Protein AF-A0A6J1LWV0-F1 (afdb_monomer_lite)

Foldseek 3Di:
DCPPPVVVVVVVVVVPPPPPPCVVVQQPDWAAAPPPRDIHGCVQQQQADNNHGHGPVVCVVCVPVVVVCCPPPRDVDPVPPDDPVNVVVVVVVVVVVVVVVVCCVVVPDDQDPVNVVVVVVVVVVVVVVVVVVVVVVVVVVVVVVVVVVVVVVVD

Structure (mmCIF, N/CA/C/O backbone):
data_AF-A0A6J1LWV0-F1
#
_entry.id   AF-A0A6J1LWV0-F1
#
loop_
_atom_site.group_PDB
_atom_site.id
_atom_site.type_symbol
_atom_site.label_atom_id
_atom_site.label_alt_id
_atom_site.label_comp_id
_atom_site.label_asym_id
_atom_site.label_entity_id
_atom_site.label_seq_id
_atom_site.pdbx_PDB_ins_code
_atom_site.Cartn_x
_atom_site.Cartn_y
_atom_site.Cartn_z
_atom_site.occupancy
_atom_site.B_iso_or_equiv
_atom_site.auth_seq_id
_atom_site.auth_comp_id
_atom_site.auth_asym_id
_atom_site.auth_atom_id
_atom_site.pdbx_PDB_model_num
ATOM 1 N N . MET A 1 1 ? 5.114 17.585 -73.818 1.00 41.53 1 MET A N 1
ATOM 2 C CA . MET A 1 1 ? 6.016 16.685 -73.062 1.00 41.53 1 MET A CA 1
ATOM 3 C C . MET A 1 1 ? 6.594 17.441 -71.863 1.00 41.53 1 MET A C 1
ATOM 5 O O . MET A 1 1 ? 7.448 18.296 -72.017 1.00 41.53 1 MET A O 1
ATOM 9 N N . SER A 1 2 ? 5.886 17.445 -70.734 1.00 41.03 2 SER A N 1
ATOM 10 C CA . SER A 1 2 ? 6.105 16.572 -69.560 1.00 41.03 2 SER A CA 1
ATOM 11 C C . SER A 1 2 ? 6.919 17.273 -68.461 1.00 41.03 2 SER A C 1
ATOM 13 O O . SER A 1 2 ? 8.078 16.967 -68.191 1.00 41.03 2 SER A O 1
ATOM 15 N N . ARG A 1 3 ? 6.245 18.209 -67.768 1.00 43.81 3 ARG A N 1
ATOM 16 C CA . ARG A 1 3 ? 6.676 18.849 -66.502 1.00 43.81 3 ARG A CA 1
ATOM 17 C C . ARG A 1 3 ? 6.872 17.844 -65.343 1.00 43.81 3 ARG A C 1
ATOM 19 O O . ARG A 1 3 ? 7.264 18.233 -64.246 1.00 43.81 3 ARG A O 1
ATOM 26 N N . THR A 1 4 ? 6.636 16.558 -65.585 1.00 49.34 4 THR A N 1
ATOM 27 C CA . THR A 1 4 ? 6.726 15.438 -64.641 1.00 49.34 4 THR A CA 1
ATOM 28 C C . THR A 1 4 ? 8.159 14.980 -64.347 1.00 49.34 4 THR A C 1
ATOM 30 O O . THR A 1 4 ? 8.430 14.551 -63.230 1.00 49.34 4 THR A O 1
ATOM 33 N N . VAL A 1 5 ? 9.126 15.176 -65.252 1.00 48.41 5 VAL A N 1
ATOM 34 C CA . VAL A 1 5 ? 10.490 14.621 -65.071 1.00 48.41 5 VAL A CA 1
ATOM 35 C C . VAL A 1 5 ? 11.335 15.400 -64.043 1.00 48.41 5 VAL A C 1
ATOM 37 O O . VAL A 1 5 ? 12.209 14.842 -63.376 1.00 48.41 5 VAL A O 1
ATOM 40 N N . LYS A 1 6 ? 11.076 16.702 -63.837 1.00 44.12 6 LYS A N 1
ATOM 41 C CA . LYS A 1 6 ? 11.855 17.520 -62.879 1.00 44.12 6 LYS A CA 1
ATOM 42 C C . LYS A 1 6 ? 11.451 17.316 -61.410 1.00 44.12 6 LYS A C 1
ATOM 44 O O . LYS A 1 6 ? 12.245 17.647 -60.526 1.00 44.12 6 LYS A O 1
ATOM 49 N N . ARG A 1 7 ? 10.268 16.756 -61.121 1.00 47.53 7 ARG A N 1
ATOM 50 C CA . ARG A 1 7 ? 9.812 16.490 -59.739 1.00 47.53 7 ARG A CA 1
ATOM 51 C C . ARG A 1 7 ? 10.441 15.226 -59.143 1.00 47.53 7 ARG A C 1
ATOM 53 O O . ARG A 1 7 ? 10.763 15.221 -57.957 1.00 47.53 7 ARG A O 1
ATOM 60 N N . GLU A 1 8 ? 10.735 14.214 -59.957 1.00 45.41 8 GLU A N 1
ATOM 61 C CA . GLU A 1 8 ? 11.323 12.955 -59.473 1.00 45.41 8 GLU A CA 1
ATOM 62 C C . GLU A 1 8 ? 12.786 13.091 -59.030 1.00 45.41 8 GLU A C 1
ATOM 64 O O . GLU A 1 8 ? 13.184 12.532 -58.004 1.00 45.41 8 GLU A O 1
ATOM 69 N N . LYS A 1 9 ? 13.595 13.904 -59.727 1.00 46.94 9 LYS A N 1
ATOM 70 C CA . LYS A 1 9 ? 15.004 14.118 -59.338 1.00 46.94 9 LYS A CA 1
ATOM 71 C C . LYS A 1 9 ? 15.155 14.873 -58.008 1.00 46.94 9 LYS A C 1
ATOM 73 O O . LYS A 1 9 ? 16.146 14.668 -57.305 1.00 46.94 9 LYS A O 1
ATOM 78 N N . LYS A 1 10 ? 14.175 15.700 -57.617 1.00 45.12 10 LYS A N 1
ATOM 79 C CA . LYS A 1 10 ? 14.162 16.380 -56.305 1.00 45.12 10 LYS A CA 1
ATOM 80 C C . LYS A 1 10 ? 13.657 15.475 -55.173 1.00 45.12 10 LYS A C 1
ATOM 82 O O . LYS A 1 10 ? 14.090 15.656 -54.036 1.00 45.12 10 LYS A O 1
ATOM 87 N N . LEU A 1 11 ? 12.816 14.482 -55.477 1.00 46.22 11 LEU A N 1
ATOM 88 C CA . LEU A 1 11 ? 12.336 13.506 -54.494 1.00 46.22 11 LEU A CA 1
ATOM 89 C C . LEU A 1 11 ? 13.414 12.460 -54.154 1.00 46.22 11 LEU A C 1
ATOM 91 O O . LEU A 1 11 ? 13.632 12.165 -52.980 1.00 46.22 11 LEU A O 1
ATOM 95 N N . LYS A 1 12 ? 14.180 11.983 -55.149 1.00 45.22 12 LYS A N 1
ATOM 96 C CA . LYS A 1 12 ? 15.261 11.002 -54.920 1.00 45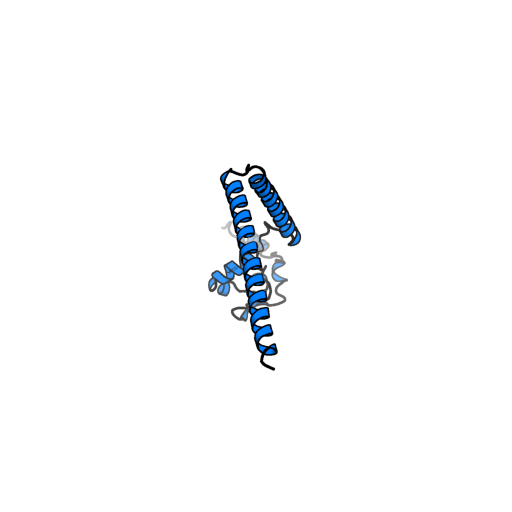.22 12 LYS A CA 1
ATOM 97 C C . LYS A 1 12 ? 16.446 11.561 -54.117 1.00 45.22 12 LYS A C 1
ATOM 99 O O . LYS A 1 12 ? 17.010 10.842 -53.299 1.00 45.22 12 LYS A O 1
ATOM 104 N N . LYS A 1 13 ? 16.786 12.853 -54.244 1.00 43.12 13 LYS A N 1
ATOM 105 C CA . LYS A 1 13 ? 17.867 13.472 -53.440 1.00 43.12 13 LYS A CA 1
ATOM 106 C C . LYS A 1 13 ? 17.504 13.713 -51.966 1.00 43.12 13 LYS A C 1
ATOM 108 O O . LYS A 1 13 ? 18.410 13.870 -51.153 1.00 43.12 13 LYS A O 1
ATOM 113 N N . ARG A 1 14 ? 16.216 13.712 -51.596 1.00 45.69 14 ARG A N 1
ATOM 114 C CA . ARG A 1 14 ? 15.776 13.824 -50.189 1.00 45.69 14 ARG A CA 1
ATOM 115 C C . ARG A 1 14 ? 15.644 12.475 -49.474 1.00 45.69 14 ARG A C 1
ATOM 117 O O . ARG A 1 14 ? 15.618 12.456 -48.250 1.00 45.69 14 ARG A O 1
ATOM 124 N N . LEU A 1 15 ? 15.635 11.362 -50.208 1.00 47.47 15 LEU A N 1
ATOM 125 C CA . LEU A 1 15 ? 15.552 10.012 -49.636 1.00 47.47 15 LEU A CA 1
ATOM 126 C C . LEU A 1 15 ? 16.919 9.396 -49.279 1.00 47.47 15 LEU A C 1
ATOM 128 O O . LEU A 1 15 ? 16.962 8.382 -48.597 1.00 47.47 15 LEU A O 1
ATOM 132 N N . LEU A 1 16 ? 18.033 10.036 -49.654 1.00 48.91 16 LEU A N 1
ATOM 133 C CA . LEU A 1 16 ? 19.401 9.529 -49.439 1.00 48.91 16 LEU A CA 1
ATOM 134 C C . LEU A 1 16 ? 20.184 10.228 -48.314 1.00 48.91 16 LEU A C 1
ATOM 136 O O . LEU A 1 16 ? 21.387 10.034 -48.171 1.00 48.91 16 LEU A O 1
ATOM 140 N N . ARG A 1 17 ? 19.516 11.026 -47.474 1.00 47.78 17 ARG A N 1
ATOM 141 C CA . ARG A 1 17 ? 20.095 11.548 -46.222 1.00 47.78 17 ARG A CA 1
ATOM 142 C C . ARG A 1 17 ? 19.117 11.439 -45.054 1.00 47.78 17 ARG A C 1
ATOM 144 O O . ARG A 1 17 ? 18.999 12.355 -44.245 1.00 47.78 17 ARG A O 1
ATOM 151 N N . ARG A 1 18 ? 18.439 10.298 -44.911 1.00 48.12 18 ARG A N 1
ATOM 152 C CA . ARG A 1 18 ? 18.063 9.874 -43.560 1.00 48.12 18 ARG A CA 1
ATOM 153 C C . ARG A 1 18 ? 19.356 9.420 -42.896 1.00 48.12 18 ARG A C 1
ATOM 155 O O . ARG A 1 18 ? 19.780 8.284 -43.070 1.00 48.12 18 ARG A O 1
ATOM 162 N N . LYS A 1 19 ? 20.006 10.342 -42.174 1.00 49.44 19 LYS A N 1
ATOM 163 C CA . LYS A 1 19 ? 20.906 9.950 -41.083 1.00 49.44 19 LYS A CA 1
ATOM 164 C C . LYS A 1 19 ? 20.160 8.851 -40.317 1.00 49.44 19 LYS A C 1
ATOM 166 O O . LYS A 1 19 ? 18.982 9.088 -40.024 1.00 49.44 19 LYS A O 1
ATOM 171 N N . PRO A 1 20 ? 20.755 7.676 -40.049 1.00 45.78 20 PRO A N 1
ATOM 172 C CA . PRO A 1 20 ? 20.112 6.714 -39.173 1.00 45.78 20 PRO A CA 1
ATOM 173 C C . PRO A 1 20 ? 19.778 7.487 -37.905 1.00 45.78 20 PRO A C 1
ATOM 175 O O . PRO A 1 20 ? 20.659 8.068 -37.269 1.00 45.78 20 PRO A O 1
ATOM 178 N N . SER A 1 21 ? 18.484 7.629 -37.621 1.00 51.47 21 SER A N 1
ATOM 179 C CA . SER A 1 21 ? 18.047 8.216 -36.368 1.00 51.47 21 SER A CA 1
ATOM 180 C C . SER A 1 21 ? 18.793 7.466 -35.276 1.00 51.47 21 SER A C 1
ATOM 182 O O . SER A 1 21 ? 18.805 6.232 -35.293 1.00 51.47 21 SER A O 1
ATOM 184 N N . ASN A 1 22 ? 19.397 8.188 -34.332 1.00 50.34 22 ASN A N 1
ATOM 185 C CA . ASN A 1 22 ? 20.089 7.601 -33.179 1.00 50.34 22 ASN A CA 1
ATOM 186 C C . ASN A 1 22 ? 19.225 6.563 -32.417 1.00 50.34 22 ASN A C 1
ATOM 188 O O . ASN A 1 22 ? 19.750 5.814 -31.606 1.00 50.34 22 ASN A O 1
ATOM 192 N N . ALA A 1 23 ? 17.924 6.471 -32.719 1.00 50.59 23 ALA A N 1
ATOM 193 C CA . ALA A 1 23 ? 16.999 5.417 -32.318 1.00 50.59 23 ALA A CA 1
ATOM 194 C C . ALA A 1 23 ? 17.481 3.972 -32.578 1.00 50.59 23 ALA A C 1
ATOM 196 O O . ALA A 1 23 ? 17.154 3.107 -31.776 1.00 50.59 23 ALA A O 1
ATOM 197 N N . ASN A 1 24 ? 18.276 3.700 -33.622 1.00 51.41 24 ASN A N 1
ATOM 198 C CA . ASN A 1 24 ? 18.740 2.331 -33.920 1.00 51.41 24 ASN A CA 1
ATOM 199 C C . ASN A 1 24 ? 20.016 1.919 -33.162 1.00 51.41 24 ASN A C 1
ATOM 201 O O . ASN A 1 24 ? 20.432 0.770 -33.258 1.00 51.41 24 ASN A O 1
ATOM 205 N N . LYS A 1 25 ? 20.661 2.829 -32.418 1.00 51.19 25 LYS A N 1
ATOM 206 C CA . LYS A 1 25 ? 21.907 2.526 -31.686 1.00 51.19 25 LYS A CA 1
ATOM 207 C C . LYS A 1 25 ? 21.691 1.817 -30.343 1.00 51.19 25 LYS A C 1
ATOM 209 O O . LYS A 1 25 ? 22.666 1.399 -29.731 1.00 51.19 25 LYS A O 1
ATOM 214 N N . TYR A 1 26 ? 20.445 1.694 -29.882 1.00 54.34 26 TYR A N 1
ATOM 215 C CA . TYR A 1 26 ? 20.120 1.188 -28.542 1.00 54.34 26 TYR A CA 1
ATOM 216 C C . TYR A 1 26 ? 19.635 -0.268 -28.509 1.00 54.34 26 TYR A C 1
ATOM 218 O O . TYR A 1 26 ? 19.432 -0.800 -27.423 1.00 54.34 26 TYR A O 1
ATOM 226 N N . ASP A 1 27 ? 19.499 -0.934 -29.658 1.00 57.12 27 ASP A N 1
ATOM 227 C CA . ASP A 1 27 ? 19.033 -2.328 -29.731 1.00 57.12 27 ASP A CA 1
ATOM 228 C C . ASP A 1 27 ? 20.201 -3.338 -29.612 1.00 57.12 27 ASP A C 1
ATOM 230 O O . ASP A 1 27 ? 20.195 -4.390 -30.241 1.00 57.12 27 ASP A O 1
ATOM 234 N N . LEU A 1 28 ? 21.237 -3.019 -28.823 1.00 63.00 28 LEU A N 1
ATOM 235 C CA . LEU A 1 28 ? 22.387 -3.912 -28.583 1.00 63.00 28 LEU A CA 1
ATOM 236 C C . LEU A 1 28 ? 22.079 -5.040 -27.584 1.00 63.00 28 LEU A C 1
ATOM 238 O O . LEU A 1 28 ? 22.847 -5.990 -27.478 1.00 63.00 28 LEU A O 1
ATOM 242 N N . TYR A 1 29 ? 20.967 -4.949 -26.854 1.00 76.25 29 TYR A N 1
ATOM 243 C CA . TYR A 1 29 ? 20.520 -5.979 -25.924 1.00 76.25 29 TYR A CA 1
ATOM 244 C C . TYR A 1 29 ? 19.014 -6.179 -26.047 1.00 76.25 29 TYR A C 1
ATOM 246 O O . TYR A 1 29 ? 18.260 -5.230 -26.256 1.00 76.25 29 TYR A O 1
ATOM 254 N N . MET A 1 30 ? 18.585 -7.429 -25.924 1.00 87.81 30 MET A N 1
ATOM 255 C CA . MET A 1 30 ? 17.182 -7.812 -25.987 1.00 87.81 30 MET A CA 1
ATOM 256 C C . MET A 1 30 ? 16.636 -8.062 -24.581 1.00 87.81 30 MET A C 1
ATOM 258 O O . MET A 1 30 ? 17.363 -8.513 -23.697 1.00 87.81 30 MET A O 1
ATOM 262 N N . LEU A 1 31 ? 15.359 -7.753 -24.365 1.00 89.12 31 LEU A N 1
ATOM 263 C CA . LEU A 1 31 ? 14.699 -7.837 -23.067 1.00 89.12 31 LEU A CA 1
ATOM 264 C C . LEU A 1 31 ? 13.518 -8.805 -23.125 1.00 89.12 31 LEU A C 1
ATOM 266 O O . LEU A 1 31 ? 12.763 -8.821 -24.092 1.00 89.12 31 LEU A O 1
ATOM 270 N N . THR A 1 32 ? 13.337 -9.582 -22.066 1.00 92.56 32 THR A N 1
ATOM 271 C CA . THR A 1 32 ? 12.275 -10.591 -21.987 1.00 92.56 32 THR A CA 1
ATOM 272 C C . THR A 1 32 ? 11.059 -10.048 -21.241 1.00 92.56 32 THR A C 1
ATOM 274 O O . THR A 1 32 ? 11.221 -9.392 -20.212 1.00 92.56 32 THR A O 1
ATOM 277 N N . CYS A 1 33 ? 9.857 -10.309 -21.757 1.00 92.88 33 CYS A N 1
ATOM 278 C CA . CYS A 1 33 ? 8.596 -10.078 -21.048 1.00 92.88 33 CYS A CA 1
ATOM 279 C C . CYS A 1 33 ? 8.458 -11.064 -19.875 1.00 92.88 33 CYS A C 1
ATOM 281 O O . CYS A 1 33 ? 8.717 -12.250 -20.057 1.00 92.88 33 CYS A O 1
ATOM 283 N N . THR A 1 34 ? 8.027 -10.607 -18.701 1.00 91.81 34 THR A N 1
ATOM 284 C CA . THR A 1 34 ? 7.851 -11.451 -17.506 1.00 91.81 34 THR A CA 1
ATOM 285 C C . THR A 1 34 ? 6.620 -12.348 -17.583 1.00 91.81 34 THR A C 1
ATOM 287 O O . THR A 1 34 ? 6.605 -13.391 -16.945 1.00 91.81 34 THR A O 1
ATOM 290 N N . GLU A 1 35 ? 5.631 -11.980 -18.402 1.00 92.19 35 GLU A N 1
ATOM 291 C CA . GLU A 1 35 ? 4.374 -12.728 -18.546 1.00 92.19 35 GLU A CA 1
ATOM 292 C C . GLU A 1 35 ? 4.442 -13.821 -19.618 1.00 92.19 35 GLU A C 1
ATOM 294 O O . GLU A 1 35 ? 4.031 -14.954 -19.399 1.00 92.19 35 GLU A O 1
ATOM 299 N N . CYS A 1 36 ? 4.932 -13.485 -20.816 1.00 93.38 36 CYS A N 1
ATOM 300 C CA . CYS A 1 36 ? 4.934 -14.410 -21.958 1.00 93.38 36 CYS A CA 1
ATOM 301 C C . CYS A 1 36 ? 6.317 -14.933 -22.336 1.00 93.38 36 CYS A C 1
ATOM 303 O O . CYS A 1 36 ? 6.429 -15.688 -23.296 1.00 93.38 36 CYS A O 1
ATOM 305 N N . TYR A 1 37 ? 7.374 -14.494 -21.647 1.00 93.81 37 TYR A N 1
ATOM 306 C CA . TYR A 1 37 ? 8.764 -14.898 -21.889 1.00 93.81 37 TYR A CA 1
ATOM 307 C C . TYR A 1 37 ? 9.295 -14.652 -23.312 1.00 93.81 37 TYR A C 1
ATOM 309 O O . TYR A 1 37 ? 10.409 -15.053 -23.648 1.00 93.81 37 TYR A O 1
ATOM 317 N N . HIS A 1 38 ? 8.544 -13.934 -24.149 1.00 93.88 38 HIS A N 1
ATOM 318 C CA . HIS A 1 38 ? 9.007 -13.500 -25.458 1.00 93.88 38 HIS A CA 1
ATOM 319 C C . HIS A 1 38 ? 9.988 -12.333 -25.349 1.00 93.88 38 HIS A C 1
ATOM 321 O O . HIS A 1 38 ? 9.972 -11.541 -24.400 1.00 93.88 38 HIS A O 1
ATOM 327 N N . VAL A 1 39 ? 10.844 -12.239 -26.361 1.00 91.75 39 VAL A N 1
ATOM 328 C CA . VAL A 1 39 ? 11.986 -11.332 -26.411 1.00 91.75 39 VAL A CA 1
ATOM 329 C C . VAL A 1 39 ? 11.642 -10.119 -27.272 1.00 91.75 39 VAL A C 1
ATOM 331 O O . VAL A 1 39 ? 11.203 -10.265 -28.412 1.00 91.75 39 VAL A O 1
ATOM 334 N N . PHE A 1 40 ? 11.854 -8.917 -26.737 1.00 90.00 40 PHE A N 1
ATOM 335 C CA . PHE A 1 40 ? 11.565 -7.656 -27.414 1.00 90.00 40 PHE A CA 1
ATOM 336 C C . PHE A 1 40 ? 12.713 -6.648 -27.247 1.00 90.00 40 PHE A C 1
ATOM 338 O O . PHE A 1 40 ? 13.438 -6.674 -26.246 1.00 90.00 40 PHE A O 1
ATOM 345 N N . PRO A 1 41 ? 12.862 -5.702 -28.191 1.00 90.06 41 PRO A N 1
ATOM 346 C CA . PRO A 1 41 ? 13.801 -4.598 -28.044 1.00 90.06 41 PRO A CA 1
ATOM 347 C C . PRO A 1 41 ? 13.489 -3.703 -26.823 1.00 90.06 41 PRO A C 1
ATOM 349 O O . PRO A 1 41 ? 12.316 -3.516 -26.482 1.00 90.06 41 PRO A O 1
ATOM 352 N N . PRO A 1 42 ? 14.490 -3.045 -26.205 1.00 86.00 42 PRO A N 1
ATOM 353 C CA . PRO A 1 42 ? 14.309 -2.237 -24.992 1.00 86.00 42 PRO A CA 1
ATOM 354 C C . PRO A 1 42 ? 13.268 -1.121 -25.112 1.00 86.00 42 PRO A C 1
ATOM 356 O O . PRO A 1 42 ? 12.624 -0.746 -24.133 1.00 86.00 42 PRO A O 1
ATOM 359 N N . ARG A 1 43 ? 13.056 -0.602 -26.328 1.00 83.88 43 ARG A N 1
ATOM 360 C CA . ARG A 1 43 ? 12.057 0.441 -26.608 1.00 83.88 43 ARG A CA 1
ATOM 361 C C . ARG A 1 43 ? 10.624 0.056 -26.223 1.00 83.88 43 ARG A C 1
ATOM 363 O O . ARG A 1 43 ? 9.851 0.956 -25.919 1.00 83.88 43 ARG A O 1
ATOM 370 N N . TYR A 1 44 ? 10.291 -1.236 -26.196 1.00 84.50 44 TYR A N 1
ATOM 371 C CA . TYR A 1 44 ? 8.959 -1.733 -25.820 1.00 84.50 44 TYR A CA 1
ATOM 372 C C . TYR A 1 44 ? 8.703 -1.691 -24.307 1.00 84.50 44 TYR A C 1
ATOM 374 O O . TYR A 1 44 ? 7.573 -1.866 -23.865 1.00 84.50 44 TYR A O 1
ATOM 382 N N . PHE A 1 45 ? 9.740 -1.431 -23.510 1.00 86.31 45 PHE A N 1
ATOM 383 C CA . PHE A 1 45 ? 9.692 -1.502 -22.051 1.00 86.31 45 PHE A CA 1
ATOM 384 C C . PHE A 1 45 ? 10.162 -0.208 -21.379 1.00 86.31 45 PHE A C 1
ATOM 386 O O . PHE A 1 45 ? 10.601 -0.222 -20.230 1.00 86.31 45 PHE A O 1
ATOM 393 N N . ARG A 1 46 ? 10.111 0.927 -22.089 1.00 82.00 46 ARG A N 1
ATOM 394 C CA . ARG A 1 46 ? 10.491 2.225 -21.513 1.00 82.00 46 ARG A CA 1
ATOM 395 C C . ARG A 1 46 ? 9.657 2.526 -20.267 1.00 82.00 46 ARG A C 1
ATOM 397 O O . ARG A 1 46 ? 8.439 2.406 -20.303 1.00 82.00 46 ARG A O 1
ATOM 404 N N . GLY A 1 47 ? 10.331 2.928 -19.189 1.00 77.31 47 GLY A N 1
ATOM 405 C CA . GLY A 1 47 ? 9.693 3.237 -17.905 1.00 77.31 47 GLY A CA 1
ATOM 406 C C . GLY A 1 47 ? 9.291 2.010 -17.084 1.00 77.31 47 GLY A C 1
ATOM 407 O O . GLY A 1 47 ? 8.758 2.171 -15.995 1.00 77.31 47 GLY A O 1
ATOM 408 N N . GLN A 1 48 ? 9.564 0.794 -17.569 1.00 86.19 48 GLN A N 1
ATOM 409 C CA . GLN A 1 48 ? 9.254 -0.429 -16.840 1.00 86.19 48 GLN A CA 1
ATOM 410 C C . GLN A 1 48 ? 10.476 -0.966 -16.097 1.00 86.19 48 GLN A C 1
ATOM 412 O O . GLN A 1 48 ? 11.571 -1.051 -16.664 1.00 86.19 48 GLN A O 1
ATOM 417 N N . ILE A 1 49 ? 10.283 -1.367 -14.840 1.00 84.44 49 ILE A N 1
ATOM 418 C CA . ILE A 1 49 ? 11.314 -2.073 -14.073 1.00 84.44 49 ILE A CA 1
ATOM 419 C C . ILE A 1 49 ? 11.391 -3.546 -14.486 1.00 84.44 49 ILE A C 1
ATOM 421 O O . ILE A 1 49 ? 10.480 -4.083 -15.118 1.00 84.44 49 ILE A O 1
ATOM 425 N N . ARG A 1 50 ? 12.522 -4.192 -14.191 1.00 83.62 50 ARG A N 1
ATOM 426 C CA . ARG A 1 50 ? 12.862 -5.527 -14.704 1.00 83.62 50 ARG A CA 1
ATOM 427 C C . ARG A 1 50 ? 11.858 -6.592 -14.259 1.00 83.62 50 ARG A C 1
ATOM 429 O O . ARG A 1 50 ? 11.548 -7.475 -15.049 1.00 83.62 50 ARG A O 1
ATOM 436 N N . GLU A 1 51 ? 11.380 -6.486 -13.027 1.00 86.62 51 GLU A N 1
ATOM 437 C CA . GLU A 1 51 ? 10.573 -7.479 -12.315 1.00 86.62 51 GLU A CA 1
ATOM 438 C C . GLU A 1 51 ? 9.130 -7.557 -12.816 1.00 86.62 51 GLU A C 1
ATOM 440 O O . GLU A 1 51 ? 8.506 -8.602 -12.682 1.00 86.62 51 GLU A O 1
ATOM 445 N N . PHE A 1 52 ? 8.610 -6.486 -13.422 1.00 87.56 52 PHE A N 1
ATOM 446 C CA . PHE A 1 52 ? 7.215 -6.428 -13.881 1.00 87.56 52 PHE A CA 1
ATOM 447 C C . PHE A 1 52 ? 7.076 -6.296 -15.400 1.00 87.56 52 PHE A C 1
ATOM 449 O O . PHE A 1 52 ? 5.968 -6.222 -15.929 1.00 87.56 52 PHE A O 1
ATOM 456 N N . ARG A 1 53 ? 8.205 -6.250 -16.110 1.00 90.12 53 ARG A N 1
ATOM 457 C CA . ARG A 1 53 ? 8.295 -5.897 -17.523 1.00 90.12 53 ARG A CA 1
ATOM 458 C C . ARG A 1 53 ? 7.305 -6.675 -18.400 1.00 90.12 53 ARG A C 1
ATOM 460 O O . ARG A 1 53 ? 7.493 -7.856 -18.670 1.00 90.12 53 ARG A O 1
ATOM 467 N N . MET A 1 54 ? 6.349 -5.970 -18.992 1.00 92.00 54 MET A N 1
ATOM 468 C CA . MET A 1 54 ? 5.253 -6.560 -19.751 1.00 92.00 54 MET A CA 1
ATOM 469 C C . MET A 1 54 ? 5.142 -5.970 -21.163 1.00 92.00 54 MET A C 1
ATOM 471 O O . MET A 1 54 ? 5.191 -4.750 -21.360 1.00 92.00 54 MET A O 1
ATOM 475 N N . CYS A 1 55 ? 5.009 -6.847 -22.166 1.00 91.50 55 CYS A N 1
ATOM 476 C CA . CYS A 1 55 ? 4.817 -6.448 -23.560 1.00 91.50 55 CYS A CA 1
ATOM 477 C C . CYS A 1 55 ? 3.382 -5.964 -23.802 1.00 91.50 55 CYS A C 1
ATOM 479 O O . CYS A 1 55 ? 2.467 -6.319 -23.060 1.00 91.50 55 CYS A O 1
ATOM 481 N N . GLU A 1 56 ? 3.175 -5.199 -24.873 1.00 89.44 56 GLU A N 1
ATOM 482 C CA . GLU A 1 56 ? 1.884 -4.570 -25.185 1.00 89.44 56 GLU A CA 1
ATOM 483 C C . GLU A 1 56 ? 0.722 -5.575 -25.244 1.00 89.44 56 GLU A C 1
ATOM 485 O O . GLU A 1 56 ? -0.349 -5.340 -24.692 1.00 89.44 56 GLU A O 1
ATOM 490 N N . THR A 1 57 ? 0.949 -6.750 -25.837 1.00 92.56 57 THR A N 1
ATOM 491 C CA . THR A 1 57 ? -0.071 -7.801 -25.924 1.00 92.56 57 THR A CA 1
ATOM 492 C C . THR A 1 57 ? -0.456 -8.346 -24.548 1.00 92.56 57 THR A C 1
ATOM 494 O O . THR A 1 57 ? -1.631 -8.578 -24.281 1.00 92.56 57 THR A O 1
ATOM 497 N N . CYS A 1 58 ? 0.519 -8.551 -23.658 1.00 92.19 58 CYS A N 1
ATOM 498 C CA . CYS A 1 58 ? 0.253 -8.995 -22.289 1.00 92.19 58 CYS A CA 1
ATOM 499 C C . CYS A 1 58 ? -0.418 -7.896 -21.465 1.00 92.19 58 CYS A C 1
ATOM 501 O O . CYS A 1 58 ? -1.271 -8.209 -20.637 1.00 92.19 58 CYS A O 1
ATOM 503 N N . LYS A 1 59 ? -0.105 -6.624 -21.744 1.00 90.00 59 LYS A N 1
ATOM 504 C CA . LYS A 1 59 ? -0.781 -5.497 -21.104 1.00 90.00 59 LYS A CA 1
ATOM 505 C C . LYS A 1 59 ? -2.275 -5.477 -21.412 1.00 90.00 59 LYS A C 1
ATOM 507 O O . LYS A 1 59 ? -3.096 -5.361 -20.510 1.00 90.00 59 LYS A O 1
ATOM 512 N N . GLN A 1 60 ? -2.627 -5.661 -22.682 1.00 90.50 60 GLN A N 1
ATOM 513 C CA . GLN A 1 60 ? -4.023 -5.695 -23.124 1.00 90.50 60 GLN A CA 1
ATOM 514 C C . GLN A 1 60 ? -4.804 -6.884 -22.549 1.00 90.50 60 GLN A C 1
ATOM 516 O O . GLN A 1 60 ? -5.998 -6.760 -22.299 1.00 90.50 60 GLN A O 1
ATOM 521 N N . LYS A 1 61 ? -4.140 -8.024 -22.315 1.00 93.19 61 LYS A N 1
ATOM 522 C CA . LYS A 1 61 ? -4.760 -9.199 -21.680 1.00 93.19 61 LYS A CA 1
ATOM 523 C C . LYS A 1 61 ? -4.986 -9.024 -20.178 1.00 93.19 61 LYS A C 1
ATOM 525 O O . LYS A 1 61 ? -5.914 -9.623 -19.651 1.00 93.19 61 LYS A O 1
ATOM 530 N N . ASN A 1 62 ? -4.164 -8.213 -19.509 1.00 87.75 62 ASN A N 1
ATOM 531 C CA . ASN A 1 62 ? -4.187 -8.033 -18.056 1.00 87.75 62 ASN A CA 1
ATOM 532 C C . ASN A 1 62 ? -4.372 -6.553 -17.664 1.00 87.75 62 ASN A C 1
ATOM 534 O O . ASN A 1 62 ? -3.476 -5.958 -17.053 1.00 87.75 62 ASN A O 1
ATOM 538 N N . PRO A 1 63 ? -5.513 -5.925 -18.006 1.00 88.06 63 PRO A N 1
ATOM 539 C CA . PRO A 1 63 ? -5.712 -4.490 -17.809 1.00 88.06 63 PRO A CA 1
ATOM 540 C C . PRO A 1 63 ? -5.686 -4.077 -16.331 1.00 88.06 63 PRO A C 1
ATOM 542 O O . PRO A 1 63 ? -5.156 -3.018 -16.008 1.00 88.06 63 PRO A O 1
ATOM 545 N N . GLU A 1 64 ? -6.196 -4.913 -15.424 1.00 87.44 64 GLU A N 1
ATOM 546 C CA . GLU A 1 64 ? -6.234 -4.627 -13.980 1.00 87.44 64 GLU A CA 1
ATOM 547 C C . GLU A 1 64 ? -4.827 -4.548 -13.374 1.00 87.44 64 GLU A C 1
ATOM 549 O O . GLU A 1 64 ? -4.483 -3.588 -12.680 1.00 87.44 64 GLU A O 1
ATOM 554 N N . ILE A 1 65 ? -3.977 -5.524 -13.709 1.00 86.69 65 ILE A N 1
ATOM 555 C CA . ILE A 1 65 ? -2.574 -5.551 -13.287 1.00 86.69 65 ILE A CA 1
ATOM 556 C C . ILE A 1 65 ? -1.840 -4.345 -13.881 1.00 86.69 65 ILE A C 1
ATOM 558 O O . ILE A 1 65 ? -1.098 -3.673 -13.170 1.00 86.69 65 ILE A O 1
ATOM 562 N N . CYS A 1 66 ? -2.087 -4.006 -15.151 1.00 85.44 66 CYS A N 1
ATOM 563 C CA . CYS A 1 66 ? -1.487 -2.822 -15.771 1.00 85.44 66 CYS A CA 1
ATOM 564 C C . CYS A 1 66 ? -1.855 -1.532 -15.053 1.00 85.44 66 CYS A C 1
ATOM 566 O O . CYS A 1 66 ? -0.967 -0.737 -14.776 1.00 85.44 66 CYS A O 1
ATOM 568 N N . GLN A 1 67 ? -3.127 -1.337 -14.702 1.00 85.19 67 GLN A N 1
ATOM 569 C CA . GLN A 1 67 ? -3.562 -0.143 -13.975 1.00 85.19 67 GLN A CA 1
ATOM 570 C C . GLN A 1 67 ? -2.845 -0.005 -12.629 1.00 85.19 67 GLN A C 1
ATOM 572 O O . GLN A 1 67 ? -2.437 1.095 -12.250 1.00 85.19 67 GLN A O 1
ATOM 577 N N . TYR A 1 68 ? -2.659 -1.117 -11.915 1.00 86.19 68 TYR A N 1
ATOM 578 C CA . TYR A 1 68 ? -1.888 -1.128 -10.676 1.00 86.19 68 TYR A CA 1
ATOM 579 C C . TYR A 1 68 ? -0.413 -0.776 -10.928 1.00 86.19 68 TYR A C 1
ATOM 581 O O . TYR A 1 68 ? 0.137 0.116 -10.277 1.00 86.19 68 TYR A O 1
ATOM 589 N N . LEU A 1 69 ? 0.224 -1.442 -11.893 1.00 84.50 69 LEU A N 1
ATOM 590 C CA . LEU A 1 69 ? 1.633 -1.228 -12.217 1.00 84.50 69 LEU A CA 1
ATOM 591 C C . LEU A 1 69 ? 1.897 0.192 -12.733 1.00 84.50 69 LEU A C 1
ATOM 593 O O . LEU A 1 69 ? 2.873 0.808 -12.319 1.00 84.50 69 LEU A O 1
ATOM 597 N N . ASP A 1 70 ? 1.028 0.757 -13.568 1.00 81.62 70 ASP A N 1
ATOM 598 C CA . ASP A 1 70 ? 1.165 2.127 -14.068 1.00 81.62 70 ASP A CA 1
ATOM 599 C C . ASP A 1 70 ? 1.086 3.145 -12.924 1.00 81.62 70 ASP A C 1
ATOM 601 O O . ASP A 1 70 ? 1.938 4.028 -12.834 1.00 81.62 70 ASP A O 1
ATOM 605 N N . LYS A 1 71 ? 0.134 2.966 -11.998 1.00 80.75 71 LYS A N 1
ATOM 606 C CA . LYS A 1 71 ? -0.099 3.870 -10.861 1.00 80.75 71 LYS A CA 1
ATOM 607 C C . LYS A 1 71 ? 1.015 3.849 -9.812 1.00 80.75 71 LYS A C 1
ATOM 609 O O . LYS A 1 71 ? 1.290 4.875 -9.189 1.00 80.75 71 LYS A O 1
ATOM 614 N N . TYR A 1 72 ? 1.611 2.685 -9.559 1.00 76.50 72 TYR A N 1
ATOM 615 C CA . TYR A 1 72 ? 2.533 2.503 -8.432 1.00 76.50 72 TYR A CA 1
ATOM 616 C C . TYR A 1 72 ? 3.983 2.227 -8.840 1.00 76.50 72 TYR A C 1
ATOM 618 O O . TYR A 1 72 ? 4.875 2.426 -8.015 1.00 76.50 72 TYR A O 1
ATOM 626 N N . ILE A 1 73 ? 4.233 1.779 -10.075 1.00 76.00 73 ILE A N 1
ATOM 627 C CA . ILE A 1 73 ? 5.533 1.237 -10.498 1.00 76.00 73 ILE A CA 1
ATOM 628 C C . ILE A 1 73 ? 6.096 1.939 -11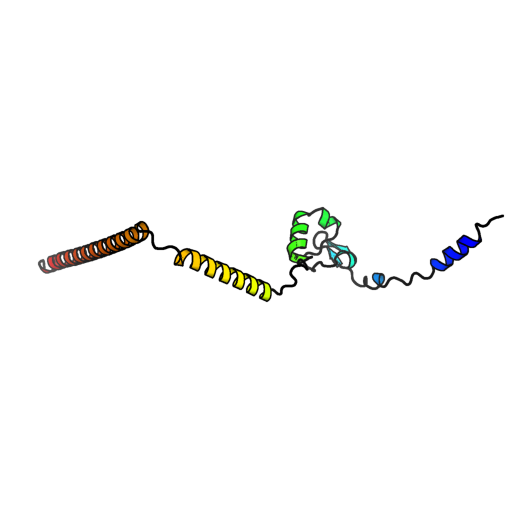.746 1.00 76.00 73 ILE A C 1
ATOM 630 O O . ILE A 1 73 ? 7.253 2.353 -11.719 1.00 76.00 73 ILE A O 1
ATOM 634 N N . TYR A 1 74 ? 5.329 2.094 -12.831 1.00 71.56 74 TYR A N 1
ATOM 635 C CA . TYR A 1 74 ? 5.853 2.591 -14.118 1.00 71.56 74 TYR A CA 1
ATOM 636 C C . TYR A 1 74 ? 5.807 4.105 -14.275 1.00 71.56 74 TYR A C 1
ATOM 638 O O . TYR A 1 74 ? 6.726 4.703 -14.844 1.00 71.56 74 TYR A O 1
ATOM 646 N N . HIS A 1 75 ? 4.766 4.743 -13.752 1.00 64.19 75 HIS A N 1
ATOM 647 C CA . HIS A 1 75 ? 4.622 6.190 -13.745 1.00 64.19 75 HIS A CA 1
ATOM 648 C C . HIS A 1 75 ? 4.259 6.647 -12.335 1.00 64.19 75 HIS A C 1
ATOM 650 O O . HIS A 1 75 ? 3.097 6.946 -12.067 1.00 64.19 75 HIS A O 1
ATOM 656 N N . PRO A 1 76 ? 5.232 6.743 -11.408 1.00 55.34 76 PRO A N 1
ATOM 657 C CA . PRO A 1 76 ? 4.998 7.561 -10.233 1.00 55.34 76 PRO A CA 1
ATOM 658 C C . PRO A 1 76 ? 4.697 8.973 -10.748 1.00 55.34 76 PRO A C 1
ATOM 660 O O . PRO A 1 76 ? 5.555 9.584 -11.383 1.00 55.34 76 PRO A O 1
ATOM 663 N N . ASP A 1 77 ? 3.464 9.443 -10.553 1.00 52.97 77 ASP A N 1
ATOM 664 C CA . ASP A 1 77 ? 2.988 10.738 -11.039 1.00 52.97 77 ASP A CA 1
ATOM 665 C C . ASP A 1 77 ? 4.075 11.823 -10.906 1.00 52.97 77 ASP A C 1
ATOM 667 O O . ASP A 1 77 ? 4.486 12.133 -9.778 1.00 52.97 77 ASP A O 1
ATOM 671 N N . PRO A 1 78 ? 4.509 12.475 -12.004 1.00 53.31 78 PRO A N 1
ATOM 672 C CA . PRO A 1 78 ? 5.473 13.576 -11.927 1.00 53.31 78 PRO A CA 1
ATOM 673 C C . PRO A 1 78 ? 4.920 14.780 -11.144 1.00 53.31 78 PRO A C 1
ATOM 675 O O . PRO A 1 78 ? 5.674 15.659 -10.729 1.00 53.31 78 PRO A O 1
ATOM 678 N N . ILE A 1 79 ? 3.607 14.801 -10.879 1.00 51.00 79 ILE A N 1
ATOM 679 C CA . ILE A 1 79 ? 2.924 15.798 -10.044 1.00 51.00 79 ILE A CA 1
ATOM 680 C C . ILE A 1 79 ? 3.400 15.720 -8.580 1.00 51.00 79 ILE A C 1
ATOM 682 O O . ILE A 1 79 ? 3.312 16.698 -7.842 1.00 51.00 79 ILE A O 1
ATOM 686 N N . ASN A 1 80 ? 3.988 14.595 -8.159 1.00 50.50 80 ASN A N 1
ATOM 687 C CA . ASN A 1 80 ? 4.562 14.424 -6.831 1.00 50.50 80 ASN A CA 1
ATOM 688 C C . ASN A 1 80 ? 6.034 14.001 -6.899 1.00 50.50 80 ASN A C 1
ATOM 690 O O . ASN A 1 80 ? 6.427 13.001 -6.295 1.00 50.50 80 ASN A O 1
ATOM 694 N N . ASN A 1 81 ? 6.874 14.856 -7.491 1.00 52.97 81 ASN A N 1
ATOM 695 C CA . ASN A 1 81 ? 8.329 14.899 -7.258 1.00 52.97 81 ASN A CA 1
ATOM 696 C C . ASN A 1 81 ? 8.694 15.265 -5.800 1.00 52.97 81 ASN A C 1
ATOM 698 O O . ASN A 1 81 ? 9.697 15.925 -5.536 1.00 52.97 81 ASN A O 1
ATOM 702 N N . ARG A 1 82 ? 7.869 14.872 -4.827 1.00 56.44 82 ARG A N 1
ATOM 703 C CA . ARG A 1 82 ? 8.183 15.018 -3.415 1.00 56.44 82 ARG A CA 1
ATOM 704 C C . ARG A 1 82 ? 8.930 13.782 -2.972 1.00 56.44 82 ARG A C 1
ATOM 706 O O . ARG A 1 82 ? 8.401 12.670 -3.072 1.00 56.44 82 ARG A O 1
ATOM 713 N N . SER A 1 83 ? 10.144 13.982 -2.468 1.00 68.81 83 SER A N 1
ATOM 714 C CA . SER A 1 83 ? 10.894 12.904 -1.830 1.00 68.81 83 SER A CA 1
ATOM 715 C C . SER A 1 83 ? 10.029 12.256 -0.735 1.00 68.81 83 SER A C 1
ATOM 717 O O . SER A 1 83 ? 9.152 12.919 -0.165 1.00 68.81 83 SER A O 1
ATOM 719 N N . PRO A 1 84 ? 10.235 10.969 -0.408 1.00 65.06 84 PRO A N 1
ATOM 720 C CA . PRO A 1 84 ? 9.503 10.308 0.675 1.00 65.06 84 PRO A CA 1
ATOM 721 C C . PRO A 1 84 ? 9.479 11.136 1.972 1.00 65.06 84 PRO A C 1
ATOM 723 O O . PRO A 1 84 ? 8.445 11.233 2.631 1.00 65.06 84 PRO A O 1
ATOM 726 N N . VAL A 1 85 ? 10.579 11.835 2.263 1.00 69.81 85 VAL A N 1
ATOM 727 C CA . VAL A 1 85 ? 10.713 12.763 3.394 1.00 69.81 85 VAL A CA 1
ATOM 728 C C . VAL A 1 85 ? 9.750 13.948 3.284 1.00 69.81 85 VAL A C 1
ATOM 730 O O . VAL A 1 85 ? 9.049 14.253 4.243 1.00 69.81 85 VAL A O 1
ATOM 733 N N . GLN A 1 86 ? 9.630 14.585 2.118 1.00 70.19 86 GLN A N 1
ATOM 734 C CA . GLN A 1 86 ? 8.704 15.706 1.915 1.00 70.19 86 GLN A CA 1
ATOM 735 C C . GLN A 1 86 ? 7.231 15.290 2.056 1.00 70.19 86 GLN A C 1
ATOM 737 O O . GLN A 1 86 ? 6.418 16.059 2.570 1.00 70.19 86 GLN A O 1
ATOM 742 N N . LYS A 1 87 ? 6.878 14.057 1.664 1.00 70.31 87 LYS A N 1
ATOM 743 C CA . LYS A 1 87 ? 5.531 13.502 1.893 1.00 70.31 87 LYS A CA 1
ATOM 744 C C . LYS A 1 87 ? 5.249 13.303 3.386 1.00 70.31 87 LYS A C 1
ATOM 746 O O . LYS A 1 87 ? 4.137 13.575 3.836 1.00 70.31 87 LYS A O 1
ATOM 751 N N . ILE A 1 88 ? 6.246 12.850 4.150 1.00 74.12 88 ILE A N 1
ATOM 752 C CA . ILE A 1 88 ? 6.148 12.693 5.608 1.00 74.12 88 ILE A CA 1
ATOM 753 C C . ILE A 1 88 ? 5.993 14.061 6.279 1.00 74.12 88 ILE A C 1
ATOM 755 O O . ILE A 1 88 ? 5.067 14.241 7.063 1.00 74.12 88 ILE A O 1
ATOM 759 N N . VAL A 1 89 ?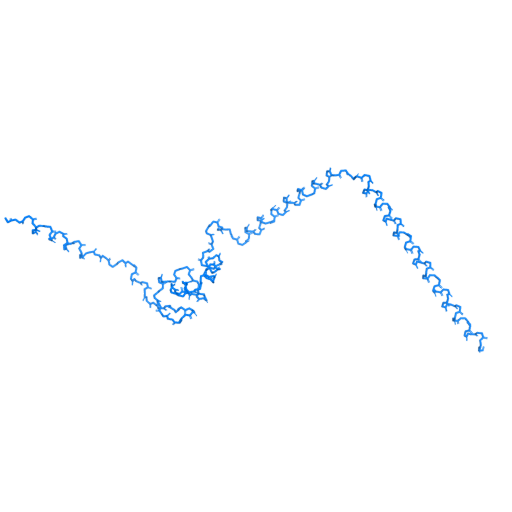 6.824 15.043 5.918 1.00 78.19 89 VAL A N 1
ATOM 760 C CA . VAL A 1 89 ? 6.757 16.408 6.467 1.00 78.19 89 VAL A CA 1
ATOM 761 C C . VAL A 1 89 ? 5.380 17.029 6.231 1.00 78.19 89 VAL A C 1
ATOM 763 O O . VAL A 1 89 ? 4.754 17.492 7.180 1.00 78.19 89 VAL A O 1
ATOM 766 N N . GLN A 1 90 ? 4.846 16.941 5.010 1.00 78.56 90 GLN A N 1
ATOM 767 C CA . GLN A 1 90 ? 3.516 17.470 4.704 1.00 78.56 90 GLN A CA 1
ATOM 768 C C . GLN A 1 90 ? 2.406 16.764 5.495 1.00 78.56 90 GLN A C 1
ATOM 770 O O . GLN A 1 90 ? 1.489 17.420 5.987 1.00 78.56 90 GLN A O 1
ATOM 775 N N . LYS A 1 91 ? 2.470 15.431 5.646 1.00 81.56 91 LYS A N 1
ATOM 776 C CA . LYS A 1 91 ? 1.514 14.689 6.485 1.00 81.56 91 LYS A CA 1
ATOM 777 C C . LYS A 1 91 ? 1.590 15.137 7.944 1.00 81.56 91 LYS A C 1
ATOM 779 O O . LYS A 1 91 ? 0.547 15.312 8.570 1.00 81.56 91 LYS A O 1
ATOM 784 N N . CYS A 1 92 ? 2.795 15.360 8.464 1.00 83.44 92 CYS A N 1
ATOM 785 C CA . CYS A 1 92 ? 3.017 15.867 9.816 1.00 83.44 92 CYS A CA 1
ATOM 786 C C . CYS A 1 92 ? 2.469 17.290 9.999 1.00 83.44 92 CYS A C 1
ATOM 788 O O . CYS A 1 92 ? 1.846 17.568 11.019 1.00 83.44 92 CYS A O 1
ATOM 790 N N . GLU A 1 93 ? 2.642 18.183 9.024 1.00 88.69 93 GLU A N 1
ATOM 791 C CA . GLU A 1 93 ? 2.056 19.531 9.053 1.00 88.69 93 GLU A CA 1
ATOM 792 C C . GLU A 1 93 ? 0.525 19.493 9.029 1.00 88.69 93 GLU A C 1
ATOM 794 O O . GLU A 1 93 ? -0.127 20.154 9.837 1.00 88.69 93 GLU A O 1
ATOM 799 N N . LEU A 1 94 ? -0.061 18.651 8.174 1.00 89.56 94 LEU A N 1
ATOM 800 C CA . LEU A 1 94 ? -1.509 18.431 8.128 1.00 89.56 94 LEU A CA 1
ATOM 801 C C . LEU A 1 94 ? -2.049 17.872 9.452 1.00 89.56 94 LEU A C 1
ATOM 803 O O . LEU A 1 94 ? -3.097 18.309 9.924 1.00 89.56 94 LEU A O 1
ATOM 807 N N . LEU A 1 95 ? -1.332 16.930 10.069 1.00 89.56 95 LEU A N 1
ATOM 808 C CA . LEU A 1 95 ? -1.661 16.390 11.391 1.00 89.56 95 LEU A CA 1
ATOM 809 C C . LEU A 1 95 ? -1.571 17.464 12.479 1.00 89.56 95 LEU A C 1
ATOM 811 O O . LEU A 1 95 ? -2.488 17.566 13.290 1.00 89.56 95 LEU A O 1
ATOM 815 N N . LYS A 1 96 ? -0.532 18.308 12.468 1.00 88.69 96 LYS A N 1
ATOM 816 C CA . LYS A 1 96 ? -0.407 19.444 13.396 1.00 88.69 96 LYS A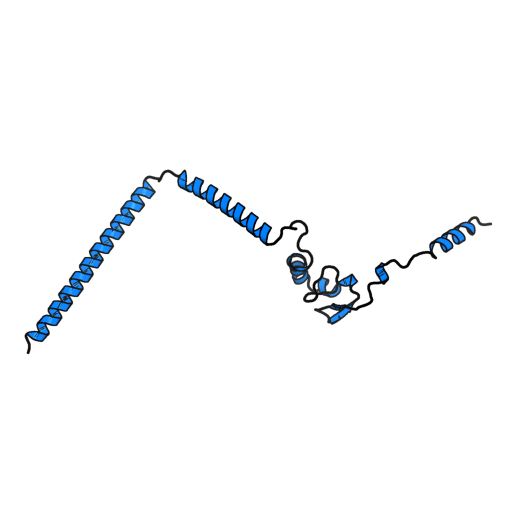 CA 1
ATOM 817 C C . LYS A 1 96 ? -1.580 20.411 13.257 1.00 88.69 96 LYS A C 1
ATOM 819 O O . LYS A 1 96 ? -2.146 20.802 14.271 1.00 88.69 96 LYS A O 1
ATOM 824 N N . LEU A 1 97 ? -1.985 20.748 12.030 1.00 85.19 97 LEU A N 1
ATOM 825 C CA . LEU A 1 97 ? -3.139 21.618 11.776 1.00 85.19 97 LEU A CA 1
ATOM 826 C C . LEU A 1 97 ? -4.460 20.988 12.234 1.00 85.19 97 LEU A C 1
ATOM 828 O O . LEU A 1 97 ? -5.296 21.662 12.829 1.00 85.19 97 LEU A O 1
ATOM 832 N N . LYS A 1 98 ? -4.649 19.684 12.011 1.00 84.06 98 LYS A N 1
ATOM 833 C CA . LYS A 1 98 ? -5.826 18.962 12.519 1.00 84.06 98 LYS A CA 1
ATOM 834 C C . LYS A 1 98 ? -5.851 18.915 14.043 1.00 84.06 98 LYS A C 1
ATOM 836 O O . LYS A 1 98 ? -6.918 19.079 14.628 1.00 84.06 98 LYS A O 1
ATOM 841 N N . LEU A 1 99 ? -4.700 18.720 14.683 1.00 83.50 99 LEU A N 1
ATOM 842 C CA . LEU A 1 99 ? -4.579 18.727 16.139 1.00 83.50 99 LEU A CA 1
ATOM 843 C C . LEU A 1 99 ? -4.852 20.113 16.720 1.00 83.50 99 LEU A C 1
ATOM 845 O O . LEU A 1 99 ? -5.602 20.212 17.683 1.00 83.50 99 LEU A O 1
ATOM 849 N N . THR A 1 100 ? -4.317 21.186 16.134 1.00 80.06 100 THR A N 1
ATOM 850 C CA . THR A 1 100 ? -4.601 22.553 16.598 1.00 80.06 100 THR A CA 1
ATOM 851 C C . THR A 1 100 ? -6.058 22.939 16.371 1.00 80.06 100 THR A C 1
ATOM 853 O O . THR A 1 100 ? -6.661 23.562 17.241 1.00 80.06 100 THR A O 1
ATOM 856 N N . PHE A 1 101 ? -6.657 22.528 15.252 1.00 76.88 101 PHE A N 1
ATOM 857 C CA . PHE A 1 101 ? -8.079 22.736 14.988 1.00 76.88 101 PHE A CA 1
ATOM 858 C C . PHE A 1 101 ? -8.972 21.950 15.957 1.00 76.88 101 PHE A C 1
ATOM 860 O O . PHE A 1 101 ? -9.901 22.512 16.531 1.00 76.88 101 PHE A O 1
ATOM 867 N N . SER A 1 102 ? -8.654 20.677 16.202 1.00 69.12 102 SER A N 1
ATOM 868 C CA . SER A 1 102 ? -9.379 19.844 17.169 1.00 69.12 102 SER A CA 1
ATOM 869 C C . SER A 1 102 ? -9.238 20.410 18.578 1.00 69.12 102 SER A C 1
ATOM 871 O O . SER A 1 102 ? -10.231 20.574 19.274 1.00 69.12 102 SER A O 1
ATOM 873 N N . LYS A 1 103 ? -8.027 20.805 18.982 1.00 69.00 103 LYS A N 1
ATOM 874 C CA . LYS A 1 103 ? -7.782 21.440 20.278 1.00 69.00 103 LYS A CA 1
ATOM 875 C C . LYS A 1 103 ? -8.615 22.714 20.445 1.00 69.00 103 LYS A C 1
ATOM 877 O O . LYS A 1 103 ? -9.274 22.859 21.459 1.00 69.00 103 LYS A O 1
ATOM 882 N N . ARG A 1 104 ? -8.716 23.564 19.416 1.00 61.66 104 ARG A N 1
ATOM 883 C CA . ARG A 1 104 ? -9.629 24.725 19.427 1.00 61.66 104 ARG A CA 1
ATOM 884 C C . ARG A 1 104 ? -11.107 24.334 19.536 1.00 61.66 104 ARG A C 1
ATOM 886 O O . ARG A 1 104 ? -11.858 25.047 20.185 1.00 61.66 104 ARG A O 1
ATOM 893 N N . GLN A 1 105 ? -11.540 23.228 18.927 1.00 59.09 105 GLN A N 1
ATOM 894 C CA . GLN A 1 105 ? -12.923 22.744 19.051 1.00 59.09 105 GLN A CA 1
ATOM 895 C C . GLN A 1 105 ? -13.262 22.199 20.444 1.00 59.09 105 GLN A C 1
ATOM 897 O O . GLN A 1 105 ? -14.426 22.261 20.835 1.00 59.09 105 GLN A O 1
ATOM 902 N N . TYR A 1 106 ? -12.284 21.659 21.171 1.00 55.53 106 TYR A N 1
ATOM 903 C CA . TYR A 1 106 ? -12.486 21.144 22.527 1.00 55.53 106 TYR A CA 1
ATOM 904 C C . TYR A 1 106 ? -12.230 22.204 23.605 1.00 55.53 106 TYR A C 1
ATOM 906 O O . TYR A 1 106 ? -12.997 22.264 24.558 1.00 55.53 106 TYR A O 1
ATOM 914 N N . ASP A 1 107 ? -11.246 23.089 23.422 1.00 58.62 107 ASP A N 1
ATOM 915 C CA . ASP A 1 107 ? -10.941 24.179 24.361 1.00 58.62 107 AS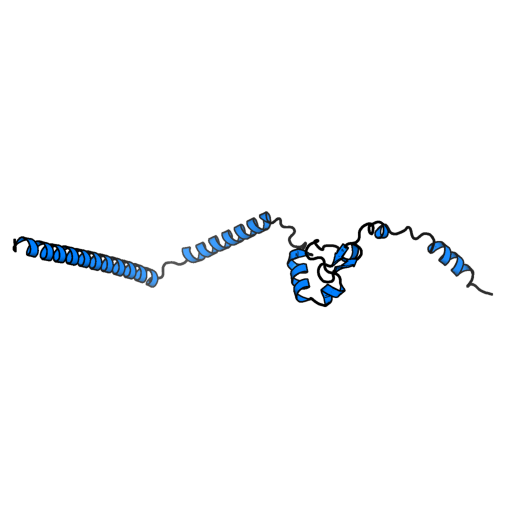P A CA 1
ATOM 916 C C . ASP A 1 107 ? -12.007 25.296 24.320 1.00 58.62 107 ASP A C 1
ATOM 918 O O . ASP A 1 107 ? -12.253 25.944 25.332 1.00 58.62 107 ASP A O 1
ATOM 922 N N . ASN A 1 108 ? -12.696 25.500 23.185 1.00 54.72 108 ASN A N 1
ATOM 923 C CA . ASN A 1 108 ? -13.795 26.477 23.075 1.00 54.72 108 ASN A CA 1
ATOM 924 C C . ASN A 1 108 ? -15.175 25.913 23.449 1.00 54.72 108 ASN A C 1
ATOM 926 O O . ASN A 1 108 ? -16.164 26.648 23.415 1.00 54.72 108 ASN A O 1
ATOM 930 N N . LYS A 1 109 ? -15.284 24.624 23.792 1.00 54.62 109 LYS A N 1
ATOM 931 C CA . LYS A 1 109 ? -16.511 24.098 24.392 1.00 54.62 109 LYS A CA 1
ATOM 932 C C . LYS A 1 109 ? -16.425 24.342 25.890 1.00 54.62 109 LYS A C 1
ATOM 934 O O . LYS A 1 109 ? -15.748 23.602 26.598 1.00 54.62 109 LYS A O 1
ATOM 939 N N . GLN A 1 110 ? -17.134 25.365 26.375 1.00 57.34 110 GLN A N 1
ATOM 940 C CA . GLN A 1 110 ? -17.463 25.415 27.797 1.00 57.34 110 GLN A CA 1
ATOM 941 C C . GLN A 1 110 ? -18.077 24.062 28.184 1.00 57.34 110 GLN A C 1
ATOM 943 O O . GLN A 1 110 ? -18.913 23.549 27.429 1.00 57.34 110 GLN A O 1
ATOM 948 N N . PRO A 1 111 ? -17.646 23.452 29.301 1.00 53.75 111 PRO A N 1
ATOM 949 C CA . PRO A 1 111 ? -18.251 22.217 29.759 1.00 53.75 111 PRO A CA 1
ATOM 950 C C . PRO A 1 111 ? -19.745 22.475 29.939 1.00 53.75 111 PRO A C 1
ATOM 952 O O . PRO A 1 111 ? -20.153 23.299 30.753 1.00 53.75 111 PRO A O 1
ATOM 955 N N . THR A 1 112 ? -20.566 21.804 29.136 1.00 58.75 112 THR A N 1
ATOM 956 C CA . THR A 1 112 ? -22.012 21.788 29.347 1.00 58.75 112 THR A CA 1
ATOM 957 C C . THR A 1 112 ? -22.266 21.197 30.731 1.00 58.75 112 THR A C 1
ATOM 959 O O . THR A 1 112 ? -21.591 20.236 31.102 1.00 58.75 112 THR A O 1
ATOM 962 N N . THR A 1 113 ? -23.220 21.739 31.486 1.00 58.56 113 THR A N 1
ATOM 963 C CA . THR A 1 113 ? -23.571 21.308 32.856 1.00 58.56 113 THR A CA 1
ATOM 964 C C . THR A 1 113 ? -23.679 19.784 32.992 1.00 58.56 113 THR A C 1
ATOM 966 O O . THR A 1 113 ? -23.077 19.196 33.885 1.00 58.56 113 THR A O 1
ATOM 969 N N . THR A 1 114 ? -24.262 19.122 31.992 1.00 59.59 114 THR A N 1
ATOM 970 C CA . THR A 1 114 ? -24.387 17.657 31.902 1.00 59.59 114 THR A CA 1
ATOM 971 C C . THR A 1 114 ? -23.040 16.915 31.900 1.00 59.59 114 THR A C 1
ATOM 973 O O . THR A 1 114 ? -22.925 15.811 32.417 1.00 59.59 114 THR A O 1
ATOM 976 N N . SER A 1 115 ? -21.980 17.498 31.327 1.00 63.84 115 SER A N 1
ATOM 977 C CA . SER A 1 115 ? -20.636 16.897 31.310 1.00 63.84 115 SER A CA 1
ATOM 978 C C . SER A 1 115 ? -19.920 17.020 32.655 1.00 63.84 115 SER A C 1
ATOM 980 O O . SER A 1 115 ? -18.999 16.238 32.897 1.00 63.84 115 SER A O 1
ATOM 982 N N . LEU A 1 116 ? -20.270 18.010 33.479 1.00 61.25 116 LEU A N 1
ATOM 983 C CA . LEU A 1 116 ? -19.712 18.165 34.821 1.00 61.25 116 LEU A CA 1
ATOM 984 C C . LEU A 1 116 ? -20.414 17.197 35.782 1.00 61.25 116 LEU A C 1
ATOM 986 O O . LEU A 1 116 ? -19.746 16.416 36.451 1.00 61.25 116 LEU A O 1
ATOM 990 N N . GLU A 1 117 ? -21.746 17.146 35.720 1.00 66.56 117 GLU A N 1
ATOM 991 C CA . GLU A 1 117 ? -22.585 16.218 36.490 1.00 66.56 117 GLU A CA 1
ATOM 992 C C . GLU A 1 117 ? -22.225 14.752 36.203 1.00 66.56 117 GLU A C 1
ATOM 994 O O . GLU A 1 117 ? -22.039 13.963 37.126 1.00 66.56 117 GLU A O 1
ATOM 999 N N . ASN A 1 118 ? -22.010 14.391 34.932 1.00 70.31 118 ASN A N 1
ATOM 1000 C CA . ASN A 1 118 ? -21.582 13.038 34.562 1.00 70.31 118 ASN A CA 1
ATOM 1001 C C . ASN A 1 118 ? -20.188 12.685 35.106 1.00 70.31 118 ASN A C 1
ATOM 1003 O O . ASN A 1 118 ? -19.922 11.525 35.424 1.00 70.31 118 ASN A O 1
ATOM 1007 N N . LYS A 1 119 ? -19.280 13.665 35.217 1.00 74.38 119 LYS A N 1
ATOM 1008 C CA . LYS A 1 119 ? -17.955 13.449 35.818 1.00 74.38 119 LYS A CA 1
ATOM 1009 C C . LYS A 1 119 ? -18.062 13.263 37.326 1.00 74.38 119 LYS A C 1
ATOM 1011 O O . LYS A 1 119 ? -17.433 12.355 37.859 1.00 74.38 119 LYS A O 1
ATOM 1016 N N . GLU A 1 120 ? -18.865 14.077 38.000 1.00 79.19 120 GLU A N 1
ATOM 1017 C CA . GLU A 1 120 ? -19.094 13.964 39.443 1.00 79.19 120 GLU A CA 1
ATOM 1018 C C . GLU A 1 120 ? -19.776 12.639 39.802 1.00 79.19 120 GLU A C 1
ATOM 1020 O O . GLU A 1 120 ? -19.328 11.949 40.717 1.00 79.19 120 GLU A O 1
ATOM 1025 N N . GLN A 1 121 ? -20.768 12.208 39.019 1.00 78.50 121 GLN A N 1
ATOM 1026 C CA . GLN A 1 121 ? -21.400 10.896 39.176 1.00 78.50 121 GLN A CA 1
ATOM 1027 C C . GLN A 1 121 ? -20.416 9.743 38.943 1.00 78.50 121 GLN A C 1
ATOM 1029 O O . GLN A 1 121 ? -20.399 8.782 39.712 1.00 78.50 121 GLN A O 1
ATOM 1034 N N . ALA A 1 122 ? -19.556 9.832 37.922 1.00 80.44 122 ALA A N 1
ATOM 1035 C CA . ALA A 1 122 ? -18.531 8.818 37.677 1.00 80.44 122 ALA A CA 1
ATOM 1036 C C . ALA A 1 122 ? -17.526 8.723 38.838 1.00 80.44 122 ALA A C 1
ATOM 1038 O O . ALA A 1 122 ? -17.153 7.620 39.241 1.00 80.44 122 ALA A O 1
ATOM 1039 N N . ILE A 1 123 ? -17.127 9.863 39.413 1.00 87.25 123 ILE A N 1
ATOM 1040 C CA . ILE A 1 123 ? -16.245 9.923 40.587 1.00 87.25 123 ILE A CA 1
ATOM 1041 C C . ILE A 1 123 ? -16.923 9.287 41.808 1.00 87.25 123 ILE A C 1
ATOM 1043 O O . ILE A 1 123 ? -16.304 8.465 42.483 1.00 87.25 123 ILE A O 1
ATOM 1047 N N . GLN A 1 124 ? -18.198 9.595 42.060 1.00 89.06 124 GLN A N 1
ATOM 1048 C CA . GLN A 1 124 ? -18.957 9.003 43.168 1.00 89.06 124 GLN A CA 1
ATOM 1049 C C . GLN A 1 124 ? -19.113 7.484 43.017 1.00 89.06 124 GLN A C 1
ATOM 1051 O O . GLN A 1 124 ? -18.937 6.741 43.985 1.00 89.06 124 GLN A O 1
ATOM 1056 N N . LEU A 1 125 ? -19.383 6.994 41.802 1.00 89.50 125 LEU A N 1
ATOM 1057 C CA . LEU A 1 125 ? -19.474 5.558 41.532 1.00 89.50 125 LEU A CA 1
ATOM 1058 C C . LEU A 1 125 ? -18.139 4.852 41.785 1.00 89.50 125 LEU A C 1
ATOM 1060 O O . LEU A 1 125 ? -18.123 3.824 42.464 1.00 89.50 125 LEU A O 1
ATOM 1064 N N . LEU A 1 126 ? -17.026 5.423 41.316 1.00 89.75 126 LEU A N 1
ATOM 1065 C CA . LEU A 1 126 ? -15.678 4.904 41.569 1.00 89.75 126 LEU A CA 1
ATOM 1066 C C . LEU A 1 126 ? -15.360 4.837 43.067 1.00 89.75 126 LEU A C 1
ATOM 1068 O O . LEU A 1 126 ? -14.925 3.793 43.548 1.00 89.75 126 LEU A O 1
ATOM 1072 N N . GLN A 1 127 ? -15.644 5.900 43.821 1.00 92.31 127 GLN A N 1
ATOM 1073 C CA . GLN A 1 127 ? -15.451 5.917 45.275 1.00 92.31 127 GLN A CA 1
ATOM 1074 C C . GLN A 1 127 ? -16.308 4.856 45.980 1.00 92.31 127 GLN A C 1
ATOM 1076 O O . GLN A 1 127 ? -15.823 4.149 46.864 1.00 92.31 127 GLN A O 1
ATOM 1081 N N . SER A 1 128 ? -17.565 4.689 45.557 1.00 91.50 128 SER A N 1
ATOM 1082 C CA . SER A 1 128 ? -18.462 3.678 46.128 1.00 91.50 128 SER A CA 1
ATOM 1083 C C . SER A 1 128 ? -17.994 2.243 45.856 1.00 91.50 128 SER A C 1
ATOM 1085 O O . SER A 1 128 ? -18.141 1.373 46.714 1.00 91.50 128 SER A O 1
ATOM 1087 N N . LEU A 1 129 ? -17.415 1.989 44.677 1.00 91.38 129 LEU A N 1
ATOM 1088 C CA . LEU A 1 129 ? -16.883 0.680 44.299 1.00 91.38 129 LEU A CA 1
ATOM 1089 C C . LEU A 1 129 ? -15.624 0.342 45.092 1.00 91.38 129 LEU A C 1
ATOM 1091 O O .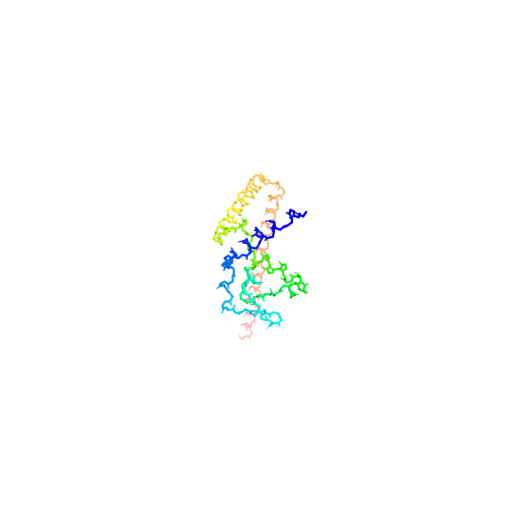 LEU A 1 129 ? -15.515 -0.780 45.580 1.00 91.38 129 LEU A O 1
ATOM 1095 N N . ILE A 1 130 ? -14.725 1.312 45.275 1.00 92.12 130 ILE A N 1
ATOM 1096 C CA . ILE A 1 130 ? -13.515 1.147 46.091 1.00 92.12 130 ILE A CA 1
ATOM 1097 C C . ILE A 1 130 ? -13.897 0.783 47.530 1.00 92.12 130 ILE A C 1
ATOM 1099 O O . ILE A 1 130 ? -13.447 -0.239 48.037 1.00 92.12 130 ILE A O 1
ATOM 1103 N N . LEU A 1 131 ? -14.815 1.530 48.152 1.00 89.88 131 LEU A N 1
ATOM 1104 C CA . LEU A 1 131 ? -15.279 1.239 49.515 1.00 89.88 131 LEU A CA 1
ATOM 1105 C C . LEU A 1 131 ? -15.920 -0.149 49.643 1.00 89.88 131 LEU A C 1
ATOM 1107 O O . LEU A 1 131 ? -15.674 -0.866 50.612 1.00 89.88 131 LEU A O 1
ATOM 1111 N N . LYS A 1 132 ? -16.742 -0.555 48.667 1.00 90.00 132 LYS A N 1
ATOM 1112 C CA . LYS A 1 132 ? -17.340 -1.900 48.653 1.00 90.00 132 LYS A CA 1
ATOM 1113 C C . LYS A 1 132 ? -16.279 -2.988 48.530 1.00 90.00 132 LYS A C 1
ATOM 1115 O O . LYS A 1 132 ? -16.399 -4.012 49.198 1.00 90.00 132 LYS A O 1
ATOM 1120 N N . PHE A 1 133 ? -15.258 -2.763 47.709 1.00 89.50 133 PHE A N 1
ATOM 1121 C CA . PHE A 1 133 ? -14.163 -3.706 47.530 1.00 89.50 133 PHE A CA 1
ATOM 1122 C C . PHE A 1 133 ? -13.313 -3.833 48.799 1.00 89.50 133 PHE A C 1
ATOM 1124 O O . PHE A 1 133 ? -13.102 -4.942 49.276 1.00 89.50 133 PHE A O 1
ATOM 1131 N N . GLU A 1 134 ? -12.939 -2.721 49.431 1.00 88.62 134 GLU A N 1
ATOM 1132 C CA . GLU A 1 134 ? -12.202 -2.731 50.703 1.00 88.62 134 GLU A CA 1
ATOM 1133 C C . GLU A 1 134 ? -12.990 -3.401 51.840 1.00 88.62 134 GLU A C 1
ATOM 1135 O O . GLU A 1 134 ? -12.422 -4.076 52.701 1.00 88.62 134 GLU A O 1
ATOM 1140 N N . ASN A 1 135 ? -14.311 -3.216 51.875 1.00 87.31 135 ASN A N 1
ATOM 1141 C CA . ASN A 1 135 ? -15.173 -3.880 52.854 1.00 87.31 135 ASN A CA 1
ATOM 1142 C C . ASN A 1 135 ? -15.283 -5.382 52.585 1.00 87.31 135 ASN A C 1
ATOM 1144 O O . ASN A 1 135 ? -15.277 -6.176 53.526 1.00 87.31 135 ASN A O 1
ATOM 1148 N N . PHE A 1 136 ? -15.341 -5.775 51.312 1.00 88.69 136 PHE A N 1
ATOM 1149 C CA . PHE A 1 136 ? -15.307 -7.175 50.915 1.00 88.69 136 PHE A CA 1
ATOM 1150 C C . PHE A 1 136 ? -13.975 -7.833 51.302 1.00 88.69 136 PHE A C 1
ATOM 1152 O O . PHE A 1 136 ? -13.984 -8.881 51.943 1.00 88.69 136 PHE A O 1
ATOM 1159 N N . GLU A 1 137 ? -12.838 -7.197 51.010 1.00 85.38 137 GLU A N 1
ATOM 1160 C CA . GLU A 1 137 ? -11.515 -7.697 51.401 1.00 85.38 137 GLU A CA 1
ATOM 1161 C C . GLU A 1 137 ? -11.371 -7.825 52.921 1.00 85.38 137 GLU A C 1
ATOM 1163 O O . GLU A 1 137 ? -10.916 -8.862 53.410 1.00 85.38 137 GLU A O 1
ATOM 1168 N N . ARG A 1 138 ? -11.829 -6.825 53.689 1.00 83.00 138 ARG A N 1
ATOM 1169 C CA . ARG A 1 138 ? -11.860 -6.903 55.160 1.00 83.00 138 ARG A CA 1
ATOM 1170 C C . ARG A 1 138 ? -12.715 -8.066 55.659 1.00 83.00 138 ARG A C 1
ATOM 1172 O O . ARG A 1 138 ? -12.274 -8.798 56.542 1.00 83.00 138 ARG A O 1
ATOM 1179 N N . GLY A 1 139 ? -13.897 -8.274 55.079 1.00 80.12 139 GLY A N 1
ATOM 1180 C CA . GLY A 1 139 ? -14.769 -9.401 55.422 1.00 80.12 139 GLY A CA 1
ATOM 1181 C C . GLY A 1 139 ? -14.125 -10.760 55.130 1.00 80.12 139 GLY A C 1
ATOM 1182 O O . GLY A 1 139 ? -14.163 -11.654 55.973 1.00 80.12 139 GLY A O 1
ATOM 1183 N N . VAL A 1 140 ? -13.464 -10.901 53.978 1.00 78.75 140 VAL A N 1
ATOM 1184 C CA . VAL A 1 140 ? -12.739 -12.126 53.599 1.00 78.75 140 VAL A CA 1
ATOM 1185 C C . VAL A 1 140 ? -11.567 -12.401 54.545 1.00 78.75 140 VAL A C 1
ATOM 1187 O O . VAL A 1 140 ? -11.346 -13.550 54.928 1.00 78.75 140 VAL A O 1
ATOM 1190 N N . MET A 1 141 ? -10.820 -11.372 54.947 1.00 74.38 141 MET A N 1
ATOM 1191 C CA . MET A 1 141 ? -9.703 -11.518 55.887 1.00 74.38 141 MET A CA 1
ATOM 1192 C C . MET A 1 141 ? -10.179 -11.922 57.289 1.00 74.38 141 MET A C 1
ATOM 1194 O O . MET A 1 141 ? -9.587 -12.814 57.897 1.00 74.38 141 MET A O 1
ATOM 1198 N N . LEU A 1 142 ? -11.280 -11.339 57.775 1.00 75.94 142 LEU A N 1
ATOM 1199 C CA . LEU A 1 142 ? -11.880 -11.708 59.062 1.00 75.94 142 LEU A CA 1
ATOM 1200 C C . LEU A 1 142 ? -12.414 -13.149 59.052 1.00 75.94 142 LEU A C 1
ATOM 1202 O O . LEU A 1 142 ? -12.100 -13.918 59.960 1.00 75.94 142 LEU A O 1
ATOM 1206 N N . ALA A 1 143 ? -13.124 -13.557 57.997 1.00 72.88 143 ALA A N 1
ATOM 1207 C CA . ALA A 1 143 ? -13.611 -14.932 57.853 1.00 72.88 143 ALA A CA 1
ATOM 1208 C C . ALA A 1 143 ? -12.466 -15.963 57.815 1.00 72.88 143 ALA A C 1
ATOM 1210 O O . ALA A 1 143 ? -12.557 -17.022 58.433 1.00 72.88 143 ALA A O 1
ATOM 1211 N N . LYS A 1 144 ? -11.346 -15.639 57.151 1.00 72.44 144 LYS A N 1
ATOM 1212 C CA . LYS A 1 144 ? -10.141 -16.488 57.145 1.00 72.44 144 LYS A CA 1
ATOM 1213 C C . LYS A 1 144 ? -9.491 -16.602 58.526 1.00 72.44 144 LYS A C 1
ATOM 1215 O O . LYS A 1 144 ? -9.025 -17.681 58.874 1.00 72.44 144 LYS A O 1
ATOM 1220 N N . SER A 1 145 ? -9.466 -15.524 59.312 1.00 69.44 145 SER A N 1
ATOM 1221 C CA . SER A 1 145 ? -8.921 -15.562 60.678 1.00 69.44 145 SER A CA 1
ATOM 1222 C C . SER A 1 145 ? -9.768 -16.390 61.651 1.00 69.44 145 SER A C 1
ATOM 1224 O O . SER A 1 145 ? -9.204 -17.047 62.517 1.00 69.44 145 SER A O 1
ATOM 1226 N N . GLN A 1 146 ? -11.093 -16.427 61.478 1.00 68.75 146 GLN A N 1
ATOM 1227 C CA . GLN A 1 146 ? -11.989 -17.249 62.302 1.00 68.75 146 GLN A CA 1
ATOM 1228 C C . GLN A 1 146 ? -11.837 -18.745 61.988 1.00 68.75 146 GLN A C 1
ATOM 1230 O O . GLN A 1 146 ? -11.659 -19.545 62.901 1.00 68.75 146 GLN A O 1
ATOM 1235 N N . LEU A 1 147 ? -11.763 -19.109 60.702 1.00 58.94 147 LEU A N 1
ATOM 1236 C CA . LEU A 1 147 ? -11.490 -20.487 60.264 1.00 58.94 147 LEU A CA 1
ATOM 1237 C C . LEU A 1 147 ? -10.087 -20.989 60.658 1.00 58.94 147 LEU A C 1
ATOM 1239 O O . LEU A 1 147 ? -9.888 -22.187 60.835 1.00 58.94 147 LEU A O 1
ATOM 1243 N N . GLY A 1 148 ? -9.105 -20.091 60.793 1.00 55.31 148 GLY A N 1
ATOM 1244 C CA . GLY A 1 148 ? -7.769 -20.426 61.298 1.00 55.31 148 GLY A CA 1
ATOM 1245 C C . GLY A 1 148 ? -7.685 -20.554 62.825 1.00 55.31 148 GLY A C 1
ATOM 1246 O O . GLY A 1 148 ? -6.759 -21.189 63.321 1.00 55.31 148 GLY A O 1
ATOM 1247 N N . GLY A 1 149 ? -8.634 -19.969 63.564 1.00 54.44 149 GLY A N 1
ATOM 1248 C CA . GLY A 1 149 ? -8.719 -20.065 65.024 1.00 54.44 149 GLY A CA 1
ATOM 1249 C C . GLY A 1 149 ? -9.372 -21.363 65.502 1.00 54.44 149 GLY A C 1
ATOM 1250 O O . GLY A 1 149 ? -8.880 -21.979 66.441 1.00 54.44 149 GLY A O 1
ATOM 1251 N N . GLU A 1 150 ? -10.409 -21.837 64.806 1.00 51.50 150 GLU A N 1
ATOM 1252 C CA . GLU A 1 150 ? -11.134 -23.068 65.174 1.00 51.50 150 GLU A CA 1
ATOM 1253 C C . GLU A 1 150 ? -10.290 -24.353 65.047 1.00 51.50 150 GLU A C 1
ATOM 1255 O O . GLU A 1 150 ? -10.598 -25.358 65.680 1.00 51.50 150 GLU A O 1
ATOM 1260 N N . LEU A 1 151 ? -9.191 -24.330 64.282 1.00 48.41 151 LEU A N 1
ATOM 1261 C CA . LEU A 1 151 ? -8.265 -25.465 64.158 1.00 48.41 151 LEU A CA 1
ATOM 1262 C C . LEU A 1 151 ? -7.242 -25.567 65.301 1.00 48.41 151 LEU A C 1
ATOM 1264 O O . LEU A 1 151 ? -6.675 -26.640 65.490 1.00 48.41 151 LEU A O 1
ATOM 1268 N N . ASN A 1 152 ? -7.021 -24.496 66.070 1.00 49.56 152 ASN A N 1
ATOM 1269 C CA . ASN A 1 152 ? -6.107 -24.504 67.219 1.00 49.56 152 ASN A CA 1
ATOM 1270 C C . ASN A 1 152 ? -6.807 -24.771 68.562 1.00 49.56 152 ASN A C 1
ATOM 1272 O O . ASN A 1 152 ? -6.124 -25.136 69.509 1.00 49.56 152 ASN A O 1
ATOM 1276 N N . ASP A 1 153 ? -8.136 -24.647 68.647 1.00 45.19 153 ASP A N 1
ATOM 1277 C CA . ASP A 1 153 ? -8.914 -25.003 69.852 1.00 45.19 153 ASP A CA 1
ATOM 1278 C C . ASP A 1 153 ? -9.362 -26.485 69.873 1.00 45.19 153 ASP A C 1
ATOM 1280 O O . ASP A 1 153 ? -10.034 -26.928 70.804 1.00 45.19 153 ASP A O 1
ATOM 1284 N N . MET A 1 154 ? -8.984 -27.275 68.858 1.00 46.34 154 MET A N 1
ATOM 1285 C CA . MET A 1 154 ? -9.216 -28.729 68.785 1.00 46.34 154 MET A CA 1
ATOM 1286 C C . MET A 1 154 ? -7.935 -29.581 68.916 1.00 46.34 154 MET A C 1
ATOM 1288 O O . MET A 1 154 ? -7.999 -30.791 68.677 1.00 46.34 154 MET A O 1
ATOM 1292 N N . MET A 1 155 ? -6.792 -28.990 69.294 1.00 40.47 155 MET A N 1
ATOM 1293 C CA . MET A 1 155 ? -5.552 -29.715 69.631 1.00 40.47 155 MET A CA 1
ATOM 1294 C C . MET A 1 155 ? -5.188 -29.585 71.107 1.00 40.47 155 MET A C 1
ATOM 1296 O O . MET A 1 155 ? -5.181 -28.445 71.615 1.00 40.47 155 MET A O 1
#

Radius of gyration: 41.32 Å; chains: 1; bounding box: 47×56×143 Å

Secondary structure (DSSP, 8-state):
--TTHHHHHHHHTTSS-----GGGGGTTS-EE-TTT--EE-GGGGTT--TTT---HHHHHH-HHHHHHHIIIII---GGG---HHHHHHHHHHHHHHHHHHHHHHHHTS---HHHHHHHHHHHHHHHHHHHHHHHHHHHHHHHHHHHHHTTTTT-

Sequence (155 aa):
MSRTVKREKKLKKRLLRRKPSNANKYDLYMLTCTECYHVFPPRYFRGQIREFRMCETCKQKNPEICQYLDKYIYHPDPINNRSPVQKIVQKCELLKLKLTFSKRQYDNKQPTTTSLENKEQAIQLLQSLILKFENFERGVMLAKSQLGGELNDMM

Organism: Drosophila hydei (NCBI:txid7224)

pLDDT: mean 71.67, std 17.04, range [40.47, 93.88]